Protein AF-A0A7S1Q586-F1 (afdb_monomer_lite)

Foldseek 3Di:
DDDDDDDDDDDDPPPPPPPPDQDDDDLADFQVVVQCSCVVPLVDHFDAFPDWQADPDDDPQHIWTWTDAAQWIFIAGPVRHTPDIGGDHDPPVRDRPSPDDDPDDPPPD

Sequence (109 aa):
MELDAVGQSPVAPAAHDGSMETYCIDVRWPWPKIQELLGGRAGVSCGKPLLIVSQSGHTPFGSTSFYAFPGLAFEVMQNGWLASLTVFSVPREELPSAFLPRRGAGCSS

pLDDT: mean 75.64, std 17.73, range [41.03, 95.5]

Organism: Alexandrium catenella (NCBI:txid2925)

Structure (mmCIF, N/CA/C/O backbone):
data_AF-A0A7S1Q586-F1
#
_entry.id   AF-A0A7S1Q586-F1
#
loop_
_atom_site.group_PDB
_atom_site.id
_atom_site.type_symbol
_atom_site.label_atom_id
_atom_site.label_alt_id
_atom_site.label_comp_id
_atom_site.label_asym_id
_atom_site.label_entity_id
_atom_site.label_seq_id
_atom_site.pdbx_PDB_ins_code
_atom_site.Cartn_x
_atom_site.Cartn_y
_atom_site.Cartn_z
_atom_site.occupancy
_atom_site.B_iso_or_equiv
_atom_site.auth_seq_id
_atom_site.auth_comp_id
_atom_site.auth_asym_id
_atom_site.auth_atom_id
_atom_site.pdbx_PDB_model_num
ATOM 1 N N . MET A 1 1 ? -53.011 47.305 -11.070 1.00 41.25 1 MET A N 1
ATOM 2 C CA . MET A 1 1 ? -51.685 47.073 -11.676 1.00 41.25 1 MET A CA 1
ATOM 3 C C . MET A 1 1 ? -50.962 46.185 -10.685 1.00 41.25 1 MET A C 1
ATOM 5 O O . MET A 1 1 ? -50.456 46.666 -9.682 1.00 41.25 1 MET A O 1
ATOM 9 N N . GLU A 1 2 ? -51.153 44.888 -10.875 1.00 41.03 2 GLU A N 1
ATOM 10 C CA . GLU A 1 2 ? -50.714 43.799 -10.002 1.00 41.03 2 GLU A CA 1
ATOM 11 C C . GLU A 1 2 ? -49.405 43.280 -10.609 1.00 41.03 2 GLU A C 1
ATOM 13 O O . GLU A 1 2 ? -49.332 43.117 -11.827 1.00 41.03 2 GLU A O 1
ATOM 18 N N . LEU A 1 3 ? -48.350 43.149 -9.807 1.00 48.88 3 LEU A N 1
ATOM 19 C CA . LEU A 1 3 ? -47.073 42.580 -10.235 1.00 48.88 3 LEU A CA 1
ATOM 20 C C . LEU A 1 3 ? -46.756 41.428 -9.288 1.00 48.88 3 LEU A C 1
ATOM 22 O O . LEU A 1 3 ? -46.450 41.639 -8.114 1.00 48.88 3 LEU A O 1
ATOM 26 N N . ASP A 1 4 ? -46.900 40.222 -9.829 1.00 42.47 4 ASP A N 1
ATOM 27 C CA . ASP A 1 4 ? -46.690 38.942 -9.173 1.00 42.47 4 ASP A CA 1
ATOM 28 C C . ASP A 1 4 ? -45.269 38.783 -8.621 1.00 42.47 4 ASP A C 1
ATOM 30 O O . ASP A 1 4 ? -44.263 39.008 -9.301 1.00 42.47 4 ASP A O 1
ATOM 34 N N . ALA A 1 5 ? -45.194 38.326 -7.373 1.00 51.59 5 ALA A N 1
ATOM 35 C CA . ALA A 1 5 ? -43.970 37.852 -6.754 1.00 51.59 5 ALA A CA 1
ATOM 36 C C . ALA A 1 5 ? -43.626 36.458 -7.307 1.00 51.59 5 ALA A C 1
ATOM 38 O O . ALA A 1 5 ? -44.301 35.473 -7.008 1.00 51.59 5 ALA A O 1
ATOM 39 N N . VAL A 1 6 ? -42.552 36.357 -8.094 1.00 52.75 6 VAL A N 1
ATOM 40 C CA . VAL A 1 6 ? -41.997 35.063 -8.509 1.00 52.75 6 VAL A CA 1
ATOM 41 C C . VAL A 1 6 ? -41.269 34.414 -7.327 1.00 52.75 6 VAL A C 1
ATOM 43 O O . VAL A 1 6 ? -40.177 34.817 -6.929 1.00 52.75 6 VAL A O 1
ATOM 46 N N . GLY A 1 7 ? -41.903 33.404 -6.733 1.00 44.50 7 GLY A N 1
ATOM 47 C CA . GLY A 1 7 ? -41.293 32.545 -5.723 1.00 44.50 7 GLY A CA 1
ATOM 48 C C . GLY A 1 7 ? -40.197 31.678 -6.340 1.00 44.50 7 GLY A C 1
ATOM 49 O O . GLY A 1 7 ? -40.480 30.750 -7.095 1.00 44.50 7 GLY A O 1
ATOM 50 N N . GLN A 1 8 ? -38.937 31.960 -6.009 1.00 43.34 8 GLN A N 1
ATOM 51 C CA . GLN A 1 8 ? -37.829 31.039 -6.260 1.00 43.34 8 GLN A CA 1
ATOM 52 C C . GLN A 1 8 ? -37.826 29.968 -5.170 1.00 43.34 8 GLN A C 1
ATOM 54 O O . GLN A 1 8 ? -37.496 30.227 -4.014 1.00 43.34 8 GLN A O 1
ATOM 59 N N . SER A 1 9 ? -38.227 28.757 -5.550 1.00 54.59 9 SER A N 1
ATOM 60 C CA . SER A 1 9 ? -38.128 27.574 -4.699 1.00 54.59 9 SER A CA 1
ATOM 61 C C . SER A 1 9 ? -36.646 27.241 -4.466 1.00 54.59 9 SER A C 1
ATOM 63 O O . SER A 1 9 ? -35.888 27.199 -5.439 1.00 54.59 9 SER A O 1
ATOM 65 N N . PRO A 1 10 ? -36.199 26.981 -3.224 1.00 45.72 10 PRO A N 1
ATOM 66 C CA . PRO A 1 10 ? -34.831 26.552 -2.982 1.00 45.72 10 PRO A CA 1
ATOM 67 C C . PRO A 1 10 ? -34.626 25.169 -3.605 1.00 45.72 10 PRO A C 1
ATOM 69 O O . PRO A 1 10 ? -35.313 24.207 -3.259 1.00 45.72 10 PRO A O 1
ATOM 72 N N . VAL A 1 11 ? -33.688 25.078 -4.550 1.00 53.41 11 VAL A N 1
ATOM 73 C CA . VAL A 1 11 ? -33.189 23.799 -5.056 1.00 53.41 11 VAL A CA 1
ATOM 74 C C . VAL A 1 11 ? -32.590 23.047 -3.869 1.00 53.41 11 VAL A C 1
ATOM 76 O O . VAL A 1 11 ? -31.620 23.493 -3.257 1.00 53.41 11 VAL A O 1
ATOM 79 N N . ALA A 1 12 ? -33.229 21.945 -3.476 1.00 51.88 12 ALA A N 1
ATOM 80 C CA . ALA A 1 12 ? -32.694 21.073 -2.444 1.00 51.88 12 ALA A CA 1
ATOM 81 C C . ALA A 1 12 ? -31.281 20.636 -2.870 1.00 51.88 12 ALA A C 1
ATOM 83 O O . ALA A 1 12 ? -31.094 20.293 -4.044 1.00 51.88 12 ALA A O 1
ATOM 84 N N . PRO A 1 13 ? -30.280 20.650 -1.971 1.00 46.19 13 PRO A N 1
ATOM 85 C CA . PRO A 1 13 ? -28.984 20.082 -2.297 1.00 46.19 13 PRO A CA 1
ATOM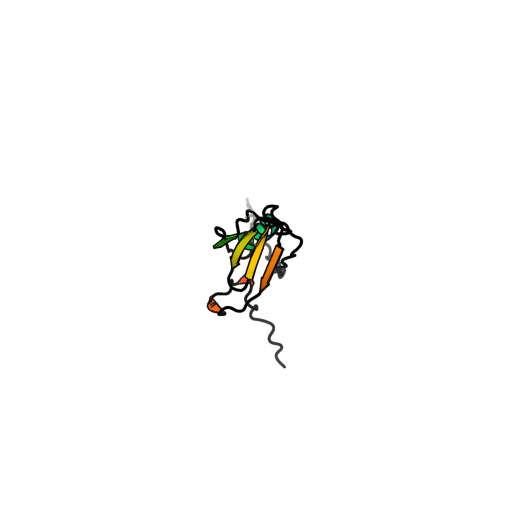 86 C C . PRO A 1 13 ? -29.215 18.627 -2.699 1.00 46.19 13 PRO A C 1
ATOM 88 O O . PRO A 1 13 ? -29.882 17.879 -1.980 1.00 46.19 13 PRO A O 1
ATOM 91 N N . ALA A 1 14 ? -28.722 18.271 -3.887 1.00 47.53 14 ALA A N 1
ATOM 92 C CA . ALA A 1 14 ? -28.781 16.917 -4.405 1.00 47.53 14 ALA A CA 1
ATOM 93 C C . ALA A 1 14 ? -28.355 15.960 -3.292 1.00 47.53 14 ALA A C 1
ATOM 95 O O . ALA A 1 14 ? -27.285 16.125 -2.702 1.00 47.53 14 ALA A O 1
ATOM 96 N N . ALA A 1 15 ? -29.233 15.011 -2.972 1.00 44.22 15 ALA A N 1
ATOM 97 C CA . ALA A 1 15 ? -28.925 13.950 -2.040 1.00 44.22 15 ALA A CA 1
ATOM 98 C C . ALA A 1 15 ? -27.591 13.336 -2.475 1.00 44.22 15 ALA A C 1
ATOM 100 O O . ALA A 1 15 ? -27.472 12.839 -3.596 1.00 44.22 15 ALA A O 1
ATOM 101 N N . HIS A 1 16 ? -26.578 13.427 -1.612 1.00 45.75 16 HIS A N 1
ATOM 102 C CA . HIS A 1 16 ? -25.405 12.584 -1.743 1.00 45.75 16 HIS A CA 1
ATOM 103 C C . HIS A 1 16 ? -25.915 11.153 -1.642 1.00 45.75 16 HIS A C 1
ATOM 105 O O . HIS A 1 16 ? -26.208 10.667 -0.549 1.00 45.75 16 HIS A O 1
ATOM 111 N N . ASP A 1 17 ? -26.090 10.523 -2.801 1.00 44.06 17 ASP A N 1
ATOM 112 C CA . ASP A 1 17 ? -26.280 9.092 -2.909 1.00 44.06 17 ASP A CA 1
ATOM 113 C C . ASP A 1 17 ? -25.114 8.456 -2.155 1.00 44.06 17 ASP A C 1
ATOM 115 O O . ASP A 1 17 ? -23.946 8.609 -2.523 1.00 44.06 17 ASP A O 1
ATOM 119 N N . GLY A 1 18 ? -25.432 7.866 -1.005 1.00 50.06 18 GLY A N 1
ATOM 120 C CA . GLY A 1 18 ? -24.484 7.286 -0.067 1.00 50.06 18 GLY A CA 1
ATOM 121 C C . GLY A 1 18 ? -23.918 5.984 -0.610 1.00 50.06 18 GLY A C 1
ATOM 122 O O . GLY A 1 18 ? -23.972 4.968 0.082 1.00 50.06 18 GLY A O 1
ATOM 123 N N . SER A 1 19 ? -23.405 6.003 -1.844 1.00 52.41 19 SER A N 1
ATOM 124 C CA . SER A 1 19 ? -22.729 4.871 -2.451 1.00 52.41 19 SER A CA 1
ATOM 125 C C . SER A 1 19 ? -21.586 4.483 -1.517 1.00 52.41 19 SER A C 1
ATOM 127 O O . SER A 1 19 ? -20.684 5.270 -1.211 1.00 52.41 19 SER A O 1
ATOM 129 N N . MET A 1 20 ? -21.720 3.294 -0.937 1.00 59.69 20 MET A N 1
ATOM 130 C CA . MET A 1 20 ? -20.784 2.753 0.031 1.00 59.69 20 MET A CA 1
ATOM 131 C C . MET A 1 20 ? -19.483 2.418 -0.689 1.00 59.69 20 MET A C 1
ATOM 133 O O . MET A 1 20 ? -19.325 1.324 -1.230 1.00 59.69 20 MET A O 1
ATOM 137 N N . GLU A 1 21 ? -18.548 3.361 -0.711 1.00 67.06 21 GLU A N 1
ATOM 138 C CA . GLU A 1 21 ? -17.247 3.115 -1.315 1.00 67.06 21 GLU A CA 1
ATOM 139 C C . GLU A 1 21 ? -16.458 2.117 -0.466 1.00 67.06 21 GLU A C 1
ATOM 141 O O . GLU A 1 21 ? -15.920 2.433 0.595 1.00 67.06 21 GLU A O 1
ATOM 146 N N . THR A 1 22 ? -16.420 0.873 -0.938 1.00 70.88 22 THR A N 1
ATOM 147 C CA . THR A 1 22 ? -15.511 -0.149 -0.426 1.00 70.88 22 THR A CA 1
ATOM 148 C C . THR A 1 22 ? -14.130 0.122 -1.003 1.00 70.88 22 THR A C 1
ATOM 1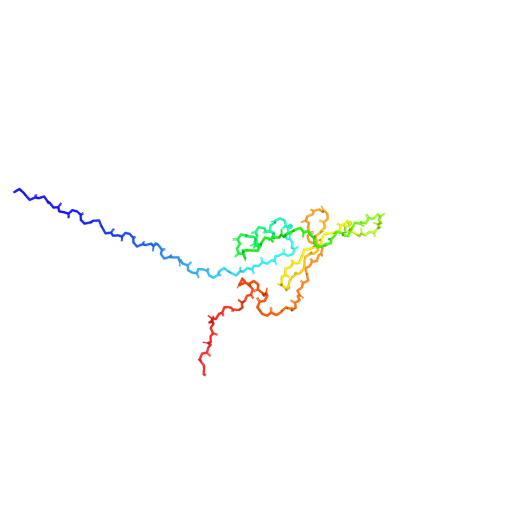50 O O . THR A 1 22 ? -13.964 0.203 -2.221 1.00 70.88 22 THR A O 1
ATOM 153 N N . TYR A 1 23 ? -13.129 0.255 -0.138 1.00 76.62 23 TYR A N 1
ATOM 154 C CA . TYR A 1 23 ? -11.750 0.453 -0.569 1.00 76.62 23 TYR A CA 1
ATOM 155 C C . TYR A 1 23 ? -11.100 -0.894 -0.869 1.00 76.62 23 TYR A C 1
ATOM 157 O O . TYR A 1 23 ? -11.122 -1.805 -0.044 1.00 76.62 23 TYR A O 1
ATOM 165 N N . CYS A 1 24 ? -10.500 -1.012 -2.051 1.00 86.12 24 CYS A N 1
ATOM 166 C CA . CYS A 1 24 ? -9.729 -2.181 -2.450 1.00 86.12 24 CYS A CA 1
ATO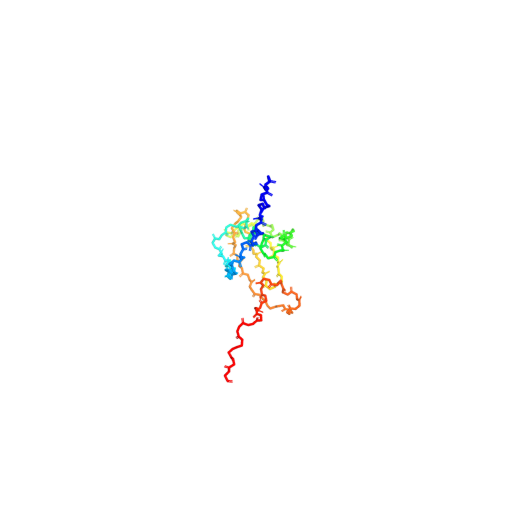M 167 C C . CYS A 1 24 ? -8.308 -1.743 -2.796 1.00 86.12 24 CYS A C 1
ATOM 169 O O . CYS A 1 24 ? -8.114 -0.805 -3.572 1.00 86.12 24 CYS A O 1
ATOM 171 N N . ILE A 1 25 ? -7.329 -2.430 -2.214 1.00 87.94 25 ILE A N 1
ATOM 172 C CA . ILE A 1 25 ? -5.927 -2.320 -2.600 1.00 87.94 25 ILE A CA 1
ATOM 173 C C . ILE A 1 25 ? -5.601 -3.559 -3.420 1.00 87.94 25 ILE A C 1
ATOM 175 O O . ILE A 1 25 ? -5.712 -4.685 -2.939 1.00 87.94 25 ILE A O 1
ATOM 179 N N . ASP A 1 26 ? -5.183 -3.338 -4.657 1.00 90.69 26 ASP A N 1
ATOM 180 C CA . ASP A 1 26 ? -4.689 -4.386 -5.534 1.00 90.69 26 ASP A CA 1
ATOM 181 C C . ASP A 1 26 ? -3.160 -4.345 -5.539 1.00 90.69 26 ASP A C 1
ATOM 183 O O . ASP A 1 26 ? -2.554 -3.327 -5.875 1.00 90.69 26 ASP A O 1
ATOM 187 N N . VAL A 1 27 ? -2.526 -5.461 -5.182 1.00 90.62 27 VAL A N 1
ATOM 188 C CA . VAL A 1 27 ? -1.059 -5.566 -5.119 1.00 90.62 27 VAL A CA 1
ATOM 189 C C . VAL A 1 27 ? -0.380 -5.430 -6.484 1.00 90.62 27 VAL A C 1
ATOM 191 O O . VAL A 1 27 ? 0.826 -5.221 -6.560 1.00 90.62 27 VAL A O 1
ATOM 194 N N . ARG A 1 28 ? -1.155 -5.505 -7.572 1.00 93.06 28 ARG A N 1
ATOM 195 C CA . ARG A 1 28 ? -0.696 -5.255 -8.943 1.00 93.06 28 ARG A CA 1
ATOM 196 C C . ARG A 1 28 ? -0.702 -3.769 -9.295 1.00 93.06 28 ARG A C 1
ATOM 198 O O . ARG A 1 28 ? -0.504 -3.425 -10.454 1.00 93.06 28 ARG A O 1
ATOM 205 N N . TRP A 1 29 ? -1.016 -2.871 -8.367 1.00 94.75 29 TRP A N 1
ATOM 206 C CA . TRP A 1 29 ? -0.956 -1.439 -8.638 1.00 94.75 29 TRP A CA 1
ATOM 207 C C . TRP A 1 29 ? 0.443 -0.879 -8.383 1.00 94.75 29 TRP A C 1
ATOM 209 O O . TRP A 1 29 ? 1.123 -1.307 -7.447 1.00 94.75 29 TRP A O 1
ATOM 219 N N . PRO A 1 30 ? 0.872 0.117 -9.179 1.00 95.50 30 PRO A N 1
ATOM 220 C CA . PRO A 1 30 ? 2.074 0.865 -8.865 1.00 95.50 30 PRO A CA 1
ATOM 221 C C . PRO A 1 30 ? 1.838 1.704 -7.603 1.00 95.50 30 PRO A C 1
ATOM 223 O O . PRO A 1 30 ? 0.734 2.199 -7.356 1.00 95.50 30 PRO A O 1
ATOM 226 N N . TRP A 1 31 ? 2.895 1.900 -6.823 1.00 94.62 31 TRP A N 1
ATOM 227 C CA . TRP A 1 31 ? 2.873 2.596 -5.543 1.00 94.62 31 TRP A CA 1
ATOM 228 C C . TRP A 1 31 ? 2.180 3.969 -5.590 1.00 94.62 31 TRP A C 1
ATOM 230 O O . TRP A 1 31 ? 1.304 4.184 -4.753 1.00 94.62 31 TRP A O 1
ATOM 240 N N . PRO A 1 32 ? 2.413 4.850 -6.588 1.00 93.06 32 PRO A N 1
ATOM 241 C CA . PRO A 1 32 ? 1.717 6.137 -6.664 1.00 93.06 32 PRO A CA 1
ATOM 242 C C . PRO A 1 32 ? 0.186 6.025 -6.674 1.00 93.06 32 PRO A C 1
ATOM 244 O O . PRO A 1 32 ? -0.490 6.841 -6.056 1.00 93.06 32 PRO A O 1
ATOM 247 N N . LYS A 1 33 ? -0.371 4.983 -7.304 1.00 93.00 33 LYS A N 1
ATOM 248 C CA . LYS A 1 33 ? -1.823 4.751 -7.338 1.00 93.00 33 LYS A CA 1
ATOM 249 C C . LYS A 1 33 ? -2.370 4.344 -5.968 1.00 93.00 33 LYS A C 1
ATOM 251 O O . LYS A 1 33 ? -3.466 4.743 -5.585 1.00 93.00 33 LYS A O 1
ATOM 256 N N . ILE A 1 34 ? -1.603 3.557 -5.216 1.00 92.25 34 ILE A N 1
ATOM 257 C CA . ILE A 1 34 ? -1.958 3.179 -3.842 1.00 92.25 34 ILE A CA 1
ATOM 258 C C . ILE A 1 34 ? -1.875 4.409 -2.932 1.00 92.25 34 ILE A C 1
ATOM 260 O O . ILE A 1 34 ? -2.767 4.625 -2.115 1.00 92.25 34 ILE A O 1
ATOM 264 N N . GLN A 1 35 ? -0.856 5.255 -3.111 1.00 90.44 35 GLN A N 1
ATOM 265 C CA . GLN A 1 35 ? -0.730 6.512 -2.373 1.00 90.44 35 GLN A CA 1
ATOM 266 C C . GLN A 1 35 ? -1.889 7.474 -2.661 1.00 90.44 35 GLN A C 1
ATOM 268 O O . GLN A 1 35 ? -2.389 8.101 -1.733 1.00 90.44 35 GLN A O 1
ATOM 273 N N . GLU A 1 36 ? -2.344 7.573 -3.912 1.00 89.06 36 GLU A N 1
ATOM 274 C CA . GLU A 1 36 ? -3.513 8.377 -4.288 1.00 89.06 36 GLU A CA 1
ATOM 275 C C . GLU A 1 36 ? -4.792 7.876 -3.600 1.00 89.06 36 GLU A C 1
ATOM 277 O O . GLU A 1 36 ? -5.537 8.672 -3.028 1.00 89.06 36 GLU A O 1
ATOM 282 N N . LEU A 1 37 ? -5.013 6.555 -3.576 1.00 87.94 37 LEU A N 1
ATOM 283 C CA . LEU A 1 37 ? -6.146 5.942 -2.876 1.00 87.94 37 LEU A CA 1
ATOM 284 C C . LEU A 1 37 ? -6.119 6.264 -1.369 1.00 87.94 37 LEU A C 1
ATOM 286 O O . LEU A 1 37 ? -7.125 6.704 -0.807 1.00 87.94 37 LEU A O 1
ATOM 290 N N . LEU A 1 38 ? -4.970 6.056 -0.716 1.00 85.56 38 LEU A N 1
ATOM 291 C CA . LEU A 1 38 ? -4.805 6.273 0.725 1.00 85.56 38 LEU A CA 1
ATOM 292 C C . LEU A 1 38 ? -4.880 7.767 1.094 1.00 85.56 38 LEU A C 1
ATOM 294 O O . LEU A 1 38 ? -5.574 8.140 2.041 1.00 85.56 38 LEU A O 1
ATOM 298 N N . GLY A 1 39 ? -4.232 8.630 0.310 1.00 80.81 39 GLY A N 1
ATOM 299 C CA . GLY A 1 39 ? -4.184 10.073 0.541 1.00 80.81 39 GLY A CA 1
ATOM 300 C C . GLY A 1 39 ? -5.498 10.787 0.237 1.00 80.81 39 GLY A C 1
ATOM 301 O O . GLY A 1 39 ? -5.922 11.637 1.015 1.00 80.81 39 GLY A O 1
ATOM 302 N N . GLY A 1 40 ? -6.163 10.433 -0.864 1.00 72.81 40 GLY A N 1
ATOM 303 C CA . GLY A 1 40 ? -7.390 11.100 -1.297 1.00 72.81 40 GLY A CA 1
ATOM 304 C C . GLY A 1 40 ? -8.622 10.714 -0.482 1.00 72.81 40 GLY A C 1
ATOM 305 O O . GLY A 1 40 ? -9.491 11.553 -0.260 1.00 72.81 40 GLY A O 1
ATOM 306 N N . ARG A 1 41 ? -8.717 9.453 -0.035 1.00 65.44 41 ARG A N 1
ATOM 307 C CA . ARG A 1 41 ? -9.971 8.908 0.519 1.00 65.44 41 ARG A CA 1
ATOM 308 C C . ARG A 1 41 ? -9.875 8.382 1.949 1.00 65.44 41 ARG A C 1
ATOM 310 O O . ARG A 1 41 ? -10.862 8.467 2.675 1.00 65.44 41 ARG A O 1
ATOM 317 N N . ALA A 1 42 ? -8.710 7.900 2.391 1.00 64.31 42 ALA A N 1
ATOM 318 C CA . ALA A 1 42 ? -8.499 7.540 3.799 1.00 64.31 42 ALA A CA 1
ATOM 319 C C . ALA A 1 42 ? -8.003 8.726 4.650 1.00 64.31 42 ALA A C 1
ATOM 321 O O . ALA A 1 42 ? -7.940 8.611 5.872 1.00 64.31 42 ALA A O 1
ATOM 322 N N . GLY A 1 43 ? -7.670 9.861 4.018 1.00 65.31 43 GLY A N 1
ATOM 323 C CA . GLY A 1 43 ? -7.159 11.056 4.696 1.00 65.31 43 GLY A CA 1
ATOM 324 C C . GLY A 1 43 ? -5.772 10.860 5.311 1.00 65.31 43 GLY A C 1
ATOM 325 O O . GLY A 1 43 ? -5.377 11.632 6.183 1.00 65.31 43 GLY A O 1
ATOM 326 N N . VAL A 1 44 ? -5.037 9.827 4.883 1.00 68.12 44 VAL A N 1
ATOM 327 C CA . VAL A 1 44 ? -3.710 9.498 5.409 1.00 68.12 44 VAL A CA 1
ATOM 328 C C . VAL A 1 44 ? -2.674 9.758 4.329 1.00 68.12 44 VAL A C 1
ATOM 330 O O . VAL A 1 44 ? -2.651 9.082 3.302 1.00 68.12 44 VAL A O 1
ATOM 333 N N . SER A 1 45 ? -1.791 10.730 4.553 1.00 71.62 45 SER A N 1
ATOM 334 C CA . SER A 1 45 ? -0.663 10.951 3.655 1.00 71.62 45 SER A CA 1
ATOM 335 C C . SER A 1 45 ? 0.403 9.881 3.882 1.00 71.62 45 SER A C 1
ATOM 337 O O . SER A 1 45 ? 0.857 9.635 5.001 1.00 71.62 45 SER A O 1
ATOM 339 N N . CYS A 1 46 ? 0.820 9.229 2.799 1.00 72.12 46 CYS A N 1
ATOM 340 C CA . CYS A 1 46 ? 1.964 8.333 2.829 1.00 72.12 46 CYS A CA 1
ATOM 341 C C . CYS A 1 46 ? 3.221 9.173 3.088 1.00 72.12 46 CYS A C 1
ATOM 343 O O . CYS A 1 46 ? 3.667 9.910 2.207 1.00 72.12 46 CYS A O 1
ATOM 345 N N . GLY A 1 47 ? 3.753 9.102 4.309 1.00 75.44 47 GLY A N 1
ATOM 346 C CA . GLY A 1 47 ? 4.961 9.820 4.705 1.00 75.44 47 GLY A CA 1
ATOM 347 C C . GLY A 1 47 ? 6.222 9.332 3.984 1.00 75.44 47 GLY A C 1
ATOM 348 O O . GLY A 1 47 ? 6.1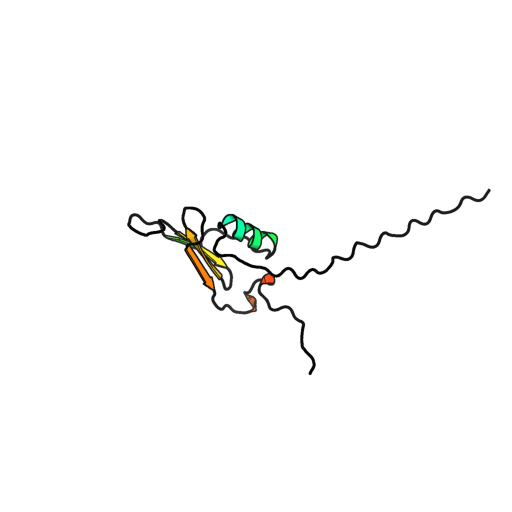83 8.521 3.055 1.00 75.44 47 GLY A O 1
ATOM 349 N N . LYS A 1 48 ? 7.379 9.821 4.440 1.00 83.94 48 LYS A N 1
ATOM 350 C CA . LYS A 1 48 ? 8.679 9.287 4.008 1.00 83.94 48 LYS A CA 1
ATOM 351 C C . LYS A 1 48 ? 8.771 7.792 4.360 1.00 83.94 48 LYS A C 1
ATOM 353 O O . LYS A 1 48 ? 8.180 7.387 5.363 1.00 83.94 48 LYS A O 1
ATOM 358 N N . PRO A 1 49 ? 9.501 6.981 3.571 1.00 87.75 49 PRO A N 1
ATOM 359 C CA . PRO A 1 49 ? 9.698 5.576 3.906 1.00 87.75 49 PRO A CA 1
ATOM 360 C C . PRO A 1 49 ? 10.339 5.449 5.291 1.00 87.75 49 PRO A C 1
ATOM 362 O O . PRO A 1 49 ? 11.220 6.234 5.647 1.00 87.75 49 PRO A O 1
ATOM 365 N N . LEU A 1 50 ? 9.899 4.455 6.061 1.00 87.25 50 LEU A N 1
ATOM 366 C CA . LEU A 1 50 ? 10.456 4.149 7.380 1.00 87.25 50 LEU A CA 1
ATOM 367 C C . LEU A 1 50 ? 11.875 3.598 7.278 1.00 87.25 50 LEU A C 1
ATOM 369 O O . LEU A 1 50 ? 12.718 3.859 8.131 1.00 87.25 50 LEU A O 1
ATOM 373 N N . LEU A 1 51 ? 12.118 2.815 6.233 1.00 87.94 51 LEU A N 1
ATOM 374 C CA . LEU A 1 51 ? 13.390 2.173 5.966 1.00 87.94 51 LEU A CA 1
ATOM 375 C C . LEU A 1 51 ? 13.589 2.087 4.458 1.00 87.94 51 LEU A C 1
ATOM 377 O O . LEU A 1 51 ? 12.650 1.797 3.715 1.00 87.94 51 LEU A O 1
ATOM 381 N N . ILE A 1 52 ? 14.825 2.299 4.024 1.00 85.19 52 ILE A N 1
ATOM 382 C CA . ILE A 1 52 ? 15.260 2.004 2.663 1.00 85.19 52 ILE A CA 1
ATOM 383 C C . ILE A 1 52 ? 16.307 0.904 2.771 1.00 85.19 52 ILE A C 1
ATOM 385 O O . ILE A 1 52 ? 17.397 1.120 3.301 1.00 85.19 52 ILE A O 1
ATOM 389 N N . VAL A 1 53 ? 15.974 -0.277 2.266 1.00 83.88 53 VAL A N 1
ATOM 390 C CA . VAL A 1 53 ? 16.917 -1.383 2.141 1.00 83.88 53 VAL A CA 1
ATOM 391 C C . VAL A 1 53 ? 17.681 -1.162 0.841 1.00 83.88 53 VAL A C 1
ATOM 393 O O . VAL A 1 53 ? 17.271 -1.596 -0.234 1.00 83.88 53 VAL A O 1
ATOM 396 N N . SER A 1 54 ? 18.773 -0.404 0.948 1.00 74.62 54 SER A N 1
ATOM 397 C CA . SER A 1 54 ? 19.702 -0.176 -0.160 1.00 74.62 54 SER A CA 1
ATOM 398 C C . SER A 1 54 ? 20.617 -1.384 -0.293 1.00 74.62 54 SER A C 1
ATOM 400 O O . SER A 1 54 ? 21.301 -1.745 0.663 1.00 74.62 54 SER A O 1
ATOM 402 N N . GLN A 1 55 ? 20.626 -2.023 -1.459 1.00 74.62 55 GLN A N 1
ATOM 403 C CA . GLN A 1 55 ? 21.425 -3.227 -1.692 1.00 74.62 55 GLN A CA 1
ATOM 404 C C . GLN A 1 55 ? 22.528 -2.963 -2.719 1.00 74.62 55 GLN A C 1
ATOM 406 O O . GLN A 1 55 ? 22.289 -2.389 -3.779 1.00 74.62 55 GLN A O 1
ATOM 411 N N . SER A 1 56 ? 23.732 -3.441 -2.398 1.00 62.47 56 SER A N 1
ATOM 412 C CA . SER A 1 56 ? 24.897 -3.541 -3.287 1.00 62.47 56 SER A CA 1
ATOM 413 C C . SER A 1 56 ? 25.100 -4.968 -3.841 1.00 62.47 56 SER A C 1
ATOM 415 O O . SER A 1 56 ? 26.144 -5.248 -4.426 1.00 62.47 56 SER A O 1
ATOM 417 N N . GLY A 1 57 ? 24.124 -5.875 -3.659 1.00 62.47 57 GLY A N 1
ATOM 418 C CA . GLY A 1 57 ? 24.204 -7.307 -4.001 1.00 62.47 57 GLY A CA 1
ATOM 419 C C . GLY A 1 57 ? 22.961 -7.896 -4.701 1.00 62.47 57 GLY A C 1
ATOM 420 O O . GLY A 1 57 ? 22.076 -7.171 -5.146 1.00 62.47 57 GLY A O 1
ATOM 421 N N . HIS A 1 58 ? 22.913 -9.233 -4.816 1.00 59.56 58 HIS A N 1
ATOM 422 C CA . HIS A 1 58 ? 22.027 -10.008 -5.708 1.00 59.56 58 HIS A CA 1
ATOM 423 C C . HIS A 1 58 ? 20.629 -10.301 -5.109 1.00 59.56 58 HIS A C 1
ATOM 425 O O . HIS A 1 58 ? 20.285 -11.453 -4.848 1.00 59.56 58 HIS A O 1
ATOM 431 N N . THR A 1 59 ? 19.802 -9.275 -4.885 1.00 61.84 59 THR A N 1
ATOM 432 C CA . THR A 1 59 ? 18.365 -9.457 -4.598 1.00 61.84 59 THR A CA 1
ATOM 433 C C . THR A 1 59 ? 17.553 -9.416 -5.899 1.00 61.84 59 THR A C 1
ATOM 435 O O . THR A 1 59 ? 17.841 -8.598 -6.773 1.00 61.84 59 THR A O 1
ATOM 438 N N . PRO A 1 60 ? 16.514 -10.258 -6.061 1.00 69.38 60 PRO A N 1
ATOM 439 C CA . PRO A 1 60 ? 15.751 -10.332 -7.314 1.00 69.38 60 PRO A CA 1
ATOM 440 C C . PRO A 1 60 ? 14.999 -9.033 -7.653 1.00 69.38 60 PRO A C 1
ATOM 442 O O . PRO A 1 60 ? 14.655 -8.811 -8.810 1.00 69.38 60 PRO A O 1
ATOM 445 N N . PHE A 1 61 ? 14.767 -8.172 -6.658 1.00 72.75 61 PHE A N 1
ATOM 446 C CA . PHE A 1 61 ? 13.963 -6.953 -6.778 1.00 72.75 61 PHE A CA 1
ATOM 447 C C . PHE A 1 61 ? 14.766 -5.648 -6.633 1.00 72.75 61 PHE A C 1
ATOM 449 O O . PHE A 1 61 ? 14.200 -4.560 -6.744 1.00 72.75 61 PHE A O 1
ATOM 456 N N . GLY A 1 62 ? 16.084 -5.737 -6.412 1.00 81.25 62 GLY A N 1
ATOM 457 C CA . GLY A 1 62 ? 16.933 -4.576 -6.140 1.00 81.25 62 GLY A CA 1
ATOM 458 C C . GLY A 1 62 ? 16.666 -3.952 -4.766 1.00 81.25 62 GLY A C 1
ATOM 459 O O . GLY A 1 62 ? 16.316 -4.654 -3.814 1.00 81.25 62 GLY A O 1
ATOM 460 N N . SER A 1 63 ? 16.868 -2.636 -4.658 1.00 88.38 63 SER A N 1
ATOM 461 C CA . SER A 1 63 ? 16.596 -1.888 -3.423 1.00 88.38 63 SER A CA 1
ATOM 462 C C . SER A 1 63 ? 15.089 -1.724 -3.196 1.00 88.38 63 SER A C 1
ATOM 464 O O . SER A 1 63 ? 14.339 -1.470 -4.145 1.00 88.38 63 SER A O 1
ATOM 466 N N . THR A 1 64 ? 14.651 -1.814 -1.938 1.00 92.12 64 THR A N 1
ATOM 467 C CA . THR A 1 64 ? 13.240 -1.654 -1.551 1.00 92.12 64 THR A CA 1
ATOM 468 C C . THR A 1 64 ? 13.060 -0.578 -0.482 1.00 92.12 64 THR A C 1
ATOM 470 O O . THR A 1 64 ? 13.961 -0.278 0.302 1.00 92.12 64 THR A O 1
ATOM 473 N N . SER A 1 65 ? 11.891 0.055 -0.478 1.00 93.50 65 SER A N 1
ATOM 474 C CA . SER A 1 65 ? 11.472 1.064 0.498 1.00 93.50 65 SER A CA 1
ATOM 475 C C . SER A 1 65 ? 10.245 0.574 1.253 1.00 93.50 65 SER A C 1
ATOM 477 O O . SER A 1 65 ? 9.294 0.100 0.636 1.00 93.50 65 SER A O 1
ATOM 479 N N . PHE A 1 66 ? 10.244 0.717 2.574 1.00 93.69 66 PHE A N 1
ATOM 480 C CA . PHE A 1 66 ? 9.138 0.288 3.426 1.00 93.69 66 PHE A CA 1
ATOM 481 C C . PHE A 1 66 ? 8.299 1.476 3.887 1.00 93.69 66 PHE A C 1
ATOM 483 O O . PHE A 1 66 ? 8.830 2.456 4.414 1.00 93.69 66 PHE A O 1
ATOM 490 N N . TYR A 1 67 ? 6.981 1.360 3.749 1.00 93.12 67 TYR A N 1
ATOM 491 C CA . TYR A 1 67 ? 6.002 2.341 4.214 1.00 93.12 67 TYR A CA 1
ATOM 492 C C . TYR A 1 67 ? 5.010 1.647 5.140 1.00 93.12 67 TYR A C 1
ATOM 494 O O . TYR A 1 67 ? 4.432 0.635 4.752 1.00 93.12 67 TYR A O 1
ATOM 502 N N . ALA A 1 68 ? 4.788 2.179 6.341 1.00 89.69 68 ALA A N 1
ATOM 503 C CA . ALA A 1 68 ? 3.799 1.623 7.260 1.00 89.69 68 ALA A CA 1
ATOM 504 C C . ALA A 1 68 ? 2.624 2.569 7.480 1.00 89.69 68 ALA A C 1
ATOM 506 O O . ALA A 1 68 ? 2.766 3.792 7.495 1.00 89.69 68 ALA A O 1
ATOM 507 N N . PHE A 1 69 ? 1.478 1.944 7.698 1.00 87.69 69 PHE A N 1
ATOM 508 C CA . PHE A 1 69 ? 0.208 2.511 8.111 1.00 87.69 69 PHE A CA 1
ATOM 509 C C . PHE A 1 69 ? -0.303 1.648 9.264 1.00 87.69 69 PHE A C 1
ATOM 511 O O . PHE A 1 69 ? 0.064 0.473 9.348 1.00 87.69 69 PHE A O 1
ATOM 518 N N . PRO A 1 70 ? -1.150 2.169 10.159 1.00 88.12 70 PRO A N 1
ATOM 519 C CA . PRO A 1 70 ? -1.730 1.333 11.200 1.00 88.12 70 PRO A CA 1
ATOM 520 C C . PRO A 1 70 ? -2.449 0.122 10.583 1.00 88.12 70 PRO A C 1
ATOM 522 O O . PRO A 1 70 ? -3.421 0.266 9.842 1.00 88.12 70 PRO A O 1
ATOM 525 N N . GLY A 1 71 ? -1.903 -1.065 10.846 1.00 89.50 71 GLY A N 1
ATOM 526 C CA . GLY A 1 71 ? -2.376 -2.351 10.341 1.00 89.50 71 GLY A CA 1
ATOM 527 C C . GLY A 1 71 ? -1.877 -2.780 8.954 1.00 89.50 71 GLY A C 1
ATOM 528 O O . GLY A 1 71 ? -2.191 -3.895 8.537 1.00 89.50 71 GLY A O 1
ATOM 529 N N . LEU A 1 72 ? -1.095 -1.957 8.242 1.00 91.75 72 LEU A N 1
ATOM 530 C CA . LEU A 1 72 ? -0.560 -2.275 6.909 1.00 91.75 72 LEU A CA 1
ATOM 531 C C . LEU A 1 72 ? 0.913 -1.874 6.766 1.00 91.75 72 LEU A C 1
ATOM 533 O O . LEU A 1 72 ? 1.318 -0.789 7.172 1.00 91.75 72 LEU A O 1
ATOM 537 N N . ALA A 1 73 ? 1.721 -2.706 6.117 1.00 92.88 73 ALA A N 1
ATOM 538 C CA . ALA A 1 73 ? 3.064 -2.337 5.677 1.00 92.88 73 ALA A CA 1
ATOM 539 C C . ALA A 1 73 ? 3.265 -2.707 4.208 1.00 92.88 73 ALA A C 1
ATOM 541 O O . ALA A 1 73 ? 2.931 -3.811 3.781 1.00 92.88 73 ALA A O 1
ATOM 542 N N . PHE A 1 74 ? 3.825 -1.772 3.449 1.00 94.94 74 PHE A N 1
ATOM 543 C CA . PHE A 1 74 ? 4.106 -1.899 2.028 1.00 94.94 74 PHE A CA 1
ATOM 544 C C . PHE A 1 74 ? 5.609 -1.947 1.816 1.00 94.94 74 PHE A C 1
ATOM 546 O O . PHE A 1 74 ? 6.325 -1.046 2.258 1.00 94.94 74 PHE A O 1
ATOM 553 N N . GLU A 1 75 ? 6.072 -2.961 1.100 1.00 94.56 75 GLU A N 1
ATOM 554 C CA . GLU A 1 75 ? 7.424 -3.004 0.563 1.00 94.56 75 GLU A CA 1
ATOM 555 C C . GLU A 1 75 ? 7.376 -2.629 -0.916 1.00 94.56 75 GLU A C 1
ATOM 557 O O . GLU A 1 75 ? 6.761 -3.317 -1.734 1.00 94.56 75 GLU A O 1
ATOM 562 N N . VAL A 1 76 ? 8.023 -1.523 -1.261 1.00 94.50 76 VAL A N 1
ATOM 563 C CA . VAL A 1 76 ? 8.001 -0.931 -2.596 1.00 94.50 76 VAL A CA 1
ATOM 564 C C . VAL A 1 76 ? 9.365 -1.110 -3.240 1.00 94.50 76 VAL A C 1
ATOM 566 O O . VAL A 1 76 ? 10.380 -0.675 -2.700 1.00 94.50 76 VAL A O 1
ATOM 569 N N . MET A 1 77 ? 9.395 -1.728 -4.412 1.00 93.19 77 MET A N 1
ATOM 570 C CA . MET A 1 77 ? 10.600 -1.866 -5.221 1.00 93.19 77 MET A CA 1
ATOM 571 C C . MET A 1 77 ? 11.016 -0.530 -5.839 1.00 93.19 77 MET A C 1
ATOM 573 O O . MET A 1 77 ? 10.191 0.350 -6.081 1.00 93.19 77 MET A O 1
ATOM 577 N N . GLN A 1 78 ? 12.294 -0.406 -6.199 1.00 90.44 78 GLN A N 1
ATOM 578 C CA . GLN A 1 78 ? 12.834 0.781 -6.879 1.00 90.44 78 GLN A CA 1
ATOM 579 C C . GLN A 1 78 ? 12.104 1.168 -8.182 1.00 90.44 78 GLN A C 1
ATOM 581 O O . GLN A 1 78 ? 12.131 2.327 -8.582 1.00 90.44 78 GLN A O 1
ATOM 586 N N . ASN A 1 79 ? 11.448 0.214 -8.854 1.00 91.56 79 ASN A N 1
ATOM 587 C CA . ASN A 1 79 ? 10.666 0.458 -10.072 1.00 91.56 79 ASN A CA 1
ATOM 588 C C . ASN A 1 79 ? 9.239 0.974 -9.788 1.00 91.56 79 ASN A C 1
ATOM 590 O O . ASN A 1 79 ? 8.458 1.150 -10.721 1.00 91.56 79 ASN A O 1
ATOM 594 N N . GLY A 1 80 ? 8.887 1.181 -8.516 1.00 92.88 80 GLY A N 1
ATOM 595 C CA . GLY A 1 80 ? 7.593 1.700 -8.085 1.00 92.88 80 GLY A CA 1
ATOM 596 C C . GLY A 1 80 ? 6.486 0.655 -7.952 1.00 92.88 80 GLY A C 1
ATOM 597 O O . GLY A 1 80 ? 5.339 1.044 -7.762 1.00 92.88 80 GLY A O 1
ATOM 598 N N . TRP A 1 81 ? 6.782 -0.642 -8.040 1.00 94.31 81 TRP A N 1
ATOM 599 C CA . TRP A 1 81 ? 5.805 -1.720 -7.830 1.00 94.31 81 TRP A CA 1
ATOM 600 C C . TRP A 1 81 ? 5.924 -2.314 -6.423 1.00 94.31 81 TRP A C 1
ATOM 602 O O . TRP A 1 81 ? 6.981 -2.226 -5.797 1.00 94.31 81 TRP A O 1
ATOM 612 N N . LEU A 1 82 ? 4.856 -2.935 -5.916 1.00 94.50 82 LEU A N 1
ATOM 613 C CA . LEU A 1 82 ? 4.917 -3.638 -4.635 1.00 94.50 82 LEU A CA 1
ATOM 614 C C . LEU A 1 82 ? 5.684 -4.955 -4.764 1.00 94.50 82 LEU A C 1
ATOM 616 O O . LEU A 1 82 ? 5.379 -5.769 -5.633 1.00 94.50 82 LEU A O 1
ATOM 620 N N . ALA A 1 83 ? 6.638 -5.177 -3.863 1.00 92.25 83 ALA A N 1
ATOM 621 C CA . ALA A 1 83 ? 7.194 -6.501 -3.608 1.00 92.25 83 ALA A CA 1
ATOM 622 C C . ALA A 1 83 ? 6.271 -7.299 -2.676 1.00 92.25 83 ALA A C 1
ATOM 624 O O . ALA A 1 83 ? 6.028 -8.483 -2.904 1.00 92.25 83 ALA A O 1
ATOM 625 N N . SER A 1 84 ? 5.736 -6.644 -1.640 1.00 92.75 84 SER A N 1
ATOM 626 C CA . SER A 1 84 ? 4.871 -7.280 -0.648 1.00 92.75 84 SER A CA 1
ATOM 627 C C . SER A 1 84 ? 3.901 -6.295 0.019 1.00 92.75 84 SER A C 1
ATOM 629 O O . SER A 1 84 ? 4.126 -5.080 0.060 1.00 92.75 84 SER A O 1
ATOM 631 N N . LEU A 1 85 ? 2.798 -6.847 0.534 1.00 94.88 85 LEU A N 1
ATOM 632 C CA . LEU A 1 85 ? 1.840 -6.186 1.418 1.00 94.88 85 LEU A CA 1
ATOM 633 C C . LEU A 1 85 ? 1.672 -7.055 2.663 1.00 94.88 85 LEU A C 1
ATOM 635 O O . LEU A 1 85 ? 1.245 -8.205 2.566 1.00 94.88 85 LEU A O 1
ATOM 639 N N . THR A 1 86 ? 1.962 -6.485 3.824 1.00 95.00 86 THR A N 1
ATOM 640 C CA . THR A 1 86 ? 1.786 -7.138 5.120 1.00 95.00 86 THR A CA 1
ATOM 641 C C . THR A 1 86 ? 0.597 -6.521 5.837 1.00 95.00 86 THR A C 1
ATOM 643 O O . THR A 1 86 ? 0.527 -5.303 5.984 1.00 95.00 86 THR A O 1
ATOM 646 N N . VAL A 1 87 ? -0.314 -7.367 6.316 1.00 93.00 87 VAL A N 1
ATOM 647 C CA . VAL A 1 87 ? -1.445 -6.970 7.163 1.00 93.00 87 VAL A CA 1
ATOM 648 C C . VAL A 1 87 ? -1.160 -7.431 8.586 1.00 93.00 87 VAL A C 1
ATOM 650 O O . VAL A 1 87 ? -0.799 -8.588 8.799 1.00 93.00 87 VAL A O 1
ATOM 653 N N . PHE A 1 88 ? -1.307 -6.539 9.560 1.00 91.81 88 PHE A N 1
ATOM 654 C CA . PHE A 1 88 ? -1.067 -6.844 10.970 1.00 91.81 88 PHE A CA 1
ATOM 655 C C . PHE A 1 88 ? -2.112 -6.180 11.868 1.00 91.81 88 PHE A C 1
ATOM 657 O O . PHE A 1 88 ? -2.815 -5.260 11.462 1.00 91.81 88 PHE A O 1
ATOM 664 N N . SER A 1 89 ? -2.245 -6.674 13.098 1.00 91.44 89 SER A N 1
ATOM 665 C CA . SER A 1 89 ? -3.183 -6.101 14.064 1.00 91.44 89 SER A CA 1
ATOM 666 C C . SER A 1 89 ? -2.570 -4.890 14.761 1.00 91.44 89 SER A C 1
ATOM 668 O O . SER A 1 89 ? -1.403 -4.916 15.145 1.00 91.44 89 SER A O 1
ATOM 670 N N . VAL A 1 90 ? -3.388 -3.867 14.988 1.00 91.06 90 VAL A N 1
ATOM 671 C CA . VAL A 1 90 ? -3.086 -2.699 15.829 1.00 91.06 90 VAL A CA 1
ATOM 672 C C . VAL A 1 90 ? -4.282 -2.422 16.748 1.00 91.06 90 VAL A C 1
ATOM 674 O O . VAL A 1 90 ? -5.378 -2.922 16.463 1.00 91.06 90 VAL A O 1
ATOM 677 N N . PRO A 1 91 ? -4.113 -1.669 17.850 1.00 92.81 91 PRO A N 1
ATOM 678 C CA . PRO A 1 91 ? -5.239 -1.181 18.640 1.00 92.81 91 PRO A CA 1
ATOM 679 C C . PRO A 1 91 ? -6.280 -0.478 17.762 1.00 92.81 91 PRO A C 1
ATOM 681 O O . PRO A 1 91 ? -5.951 0.191 16.780 1.00 92.81 91 PRO A O 1
ATOM 684 N N . ARG A 1 92 ? -7.563 -0.636 18.100 1.00 88.19 92 ARG A N 1
ATOM 685 C CA . ARG A 1 92 ? -8.668 -0.130 17.270 1.00 88.19 92 ARG A CA 1
ATOM 686 C C . ARG A 1 92 ? -8.624 1.391 17.139 1.00 88.19 92 ARG A C 1
ATOM 688 O O . ARG A 1 92 ? -9.037 1.932 16.121 1.00 88.19 92 ARG A O 1
ATOM 695 N N . GLU A 1 93 ? -8.138 2.060 18.170 1.00 89.25 93 GLU A N 1
ATOM 696 C CA . GLU A 1 93 ? -8.023 3.510 18.279 1.00 89.25 93 GLU A CA 1
ATOM 697 C C . GLU A 1 93 ? -6.972 4.073 17.313 1.00 89.25 93 GLU A C 1
ATOM 699 O O . GLU A 1 93 ? -7.043 5.243 16.945 1.00 89.25 93 GLU A O 1
ATOM 704 N N . GLU A 1 94 ? -6.026 3.236 16.881 1.00 86.06 94 GLU A N 1
ATOM 705 C CA . GLU A 1 94 ? -4.969 3.596 15.936 1.00 86.06 94 GLU A CA 1
ATOM 706 C C . GLU A 1 94 ? -5.377 3.353 14.479 1.00 86.06 94 GLU A C 1
ATOM 708 O O . GLU A 1 94 ? -4.744 3.890 13.570 1.00 86.06 94 GLU A O 1
ATOM 713 N N . LEU A 1 95 ? -6.429 2.563 14.227 1.00 86.12 95 LEU A N 1
ATOM 714 C CA . LEU A 1 95 ? -6.901 2.307 12.870 1.00 86.12 95 LEU A CA 1
ATOM 715 C C . LEU A 1 95 ? -7.523 3.571 12.260 1.00 86.12 95 LEU A C 1
ATOM 717 O O . LEU A 1 95 ? -8.456 4.142 12.834 1.00 86.12 95 LEU A O 1
ATOM 721 N N . PRO A 1 96 ? -7.100 3.965 11.044 1.00 82.25 96 PRO A N 1
ATOM 722 C CA . PRO A 1 96 ? -7.815 4.957 10.259 1.00 82.25 96 PRO A CA 1
ATOM 723 C C . PRO A 1 96 ? -9.301 4.614 10.143 1.00 82.25 96 PRO A C 1
ATOM 725 O O . PRO A 1 96 ? -9.678 3.454 9.969 1.00 82.25 96 PRO A O 1
ATOM 728 N N . SER A 1 97 ? -10.156 5.637 10.175 1.00 79.88 97 SER A N 1
ATOM 729 C CA . SER A 1 97 ? -11.616 5.476 10.109 1.00 79.88 97 SER A CA 1
ATOM 730 C C . SER A 1 97 ? -12.085 4.706 8.871 1.00 79.88 97 SER A C 1
ATOM 732 O O . SER A 1 97 ? -13.094 4.006 8.933 1.00 79.88 97 SER A O 1
ATOM 734 N N . ALA A 1 98 ? -11.324 4.777 7.775 1.00 77.38 98 ALA A N 1
ATOM 735 C CA . ALA A 1 98 ? -11.547 4.010 6.552 1.00 77.38 98 ALA A CA 1
ATOM 736 C C . ALA A 1 98 ? -11.433 2.482 6.738 1.00 77.38 98 ALA A C 1
ATOM 738 O O . ALA A 1 98 ? -12.030 1.738 5.965 1.00 77.38 98 ALA A O 1
ATOM 739 N N . PHE A 1 99 ? -10.701 2.016 7.754 1.00 79.75 99 PHE A N 1
ATOM 740 C CA . PHE A 1 99 ? -10.514 0.595 8.072 1.00 79.75 99 PHE A CA 1
ATOM 741 C C . PHE A 1 99 ? -11.381 0.116 9.241 1.00 79.75 99 PHE A C 1
ATOM 743 O O . PHE A 1 99 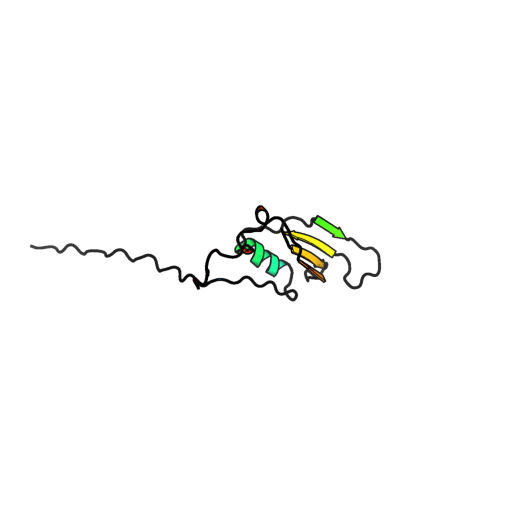? -11.420 -1.078 9.538 1.00 79.75 99 PHE A O 1
ATOM 750 N N . LEU A 1 100 ? -12.089 1.024 9.919 1.00 80.25 100 LEU A N 1
ATOM 751 C CA . LEU A 1 100 ? -12.981 0.646 11.005 1.00 80.25 100 LEU A CA 1
ATOM 752 C C . LEU A 1 100 ? -14.267 0.015 10.450 1.00 80.25 100 LEU A C 1
ATOM 754 O O . LEU A 1 100 ? -14.886 0.579 9.543 1.00 80.25 100 LEU A O 1
ATOM 758 N N . PRO A 1 101 ? -14.740 -1.102 11.038 1.00 72.94 101 PRO A N 1
ATOM 759 C CA . PRO A 1 101 ? -16.066 -1.623 10.740 1.00 72.94 101 PRO A CA 1
ATOM 760 C C . PRO A 1 101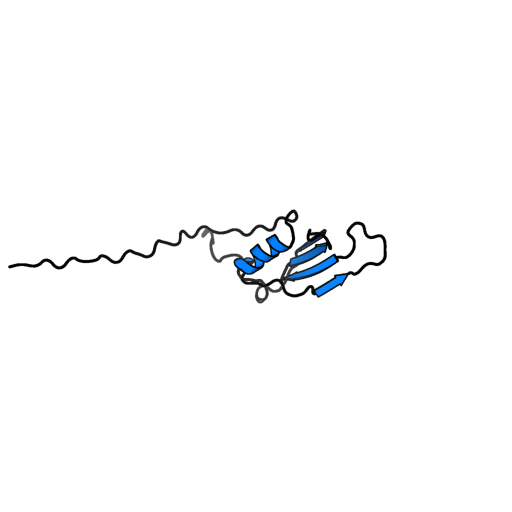 ? -17.103 -0.527 10.983 1.00 72.94 101 PRO A C 1
ATOM 762 O O . PRO A 1 101 ? -17.170 0.039 12.083 1.00 72.94 101 PRO A O 1
ATOM 765 N N . ARG A 1 102 ? -17.912 -0.218 9.968 1.00 67.12 102 ARG A N 1
ATOM 766 C CA . ARG A 1 102 ? -18.999 0.753 10.112 1.00 67.12 102 ARG A CA 1
ATOM 767 C C . ARG A 1 102 ? -20.035 0.216 11.102 1.00 67.12 102 ARG A C 1
ATOM 769 O O . ARG A 1 102 ? -20.374 -0.965 11.089 1.00 67.12 102 ARG A O 1
ATOM 776 N N . ARG A 1 103 ? -20.533 1.079 11.992 1.00 62.72 103 ARG A N 1
ATOM 777 C CA . ARG A 1 103 ? -21.649 0.734 12.886 1.00 62.72 103 ARG A CA 1
ATOM 778 C C . ARG A 1 103 ? -22.931 0.603 12.046 1.00 62.72 103 ARG A C 1
ATOM 780 O O . ARG A 1 103 ? -23.427 1.607 11.552 1.00 62.72 103 ARG A O 1
ATOM 787 N N . GLY A 1 104 ? -23.436 -0.629 11.923 1.00 56.66 104 GLY A N 1
ATOM 788 C CA . GLY A 1 104 ? -24.668 -1.021 11.215 1.00 56.66 104 GLY A CA 1
ATOM 789 C C . GLY A 1 104 ? -24.339 -1.898 9.998 1.00 56.66 104 GLY A C 1
ATOM 790 O O . GLY A 1 104 ? -23.673 -1.431 9.088 1.00 56.66 104 GLY A O 1
ATOM 791 N N . ALA A 1 105 ? -24.705 -3.177 9.919 1.00 52.38 105 ALA A N 1
ATOM 792 C CA . ALA A 1 105 ? -25.956 -3.792 10.343 1.00 52.38 105 ALA A CA 1
ATOM 793 C C . ALA A 1 105 ? -25.812 -4.722 11.558 1.00 52.38 105 ALA A C 1
ATOM 795 O O . ALA A 1 105 ? -25.253 -5.813 11.472 1.00 52.38 105 ALA A O 1
ATOM 796 N N . GLY A 1 106 ? -26.390 -4.313 12.688 1.00 47.75 106 GLY A N 1
ATOM 797 C CA . GLY A 1 106 ? -26.933 -5.300 13.608 1.00 47.75 106 GLY A CA 1
ATOM 798 C C . GLY A 1 106 ? -28.153 -5.904 12.926 1.00 47.75 106 GLY A C 1
ATOM 799 O O . GLY A 1 106 ? -29.140 -5.202 12.718 1.00 47.75 106 GLY A O 1
ATOM 800 N N . CYS A 1 107 ? -28.081 -7.175 12.541 1.00 47.69 107 CYS A N 1
ATOM 801 C CA . CYS A 1 107 ? -29.296 -7.954 12.378 1.00 47.69 107 CYS A CA 1
ATOM 802 C C . CYS A 1 107 ? -29.858 -8.142 13.785 1.00 47.69 107 CYS A C 1
ATOM 804 O O . CYS A 1 107 ? -29.323 -8.924 14.568 1.00 47.69 107 CYS A O 1
ATOM 806 N N . SER A 1 108 ? -30.888 -7.375 14.127 1.00 50.53 108 SER A N 1
ATOM 807 C CA . SER A 1 108 ? -31.770 -7.733 15.230 1.00 50.53 108 SER A CA 1
ATOM 808 C C . SER A 1 108 ? -32.392 -9.082 14.869 1.00 50.53 108 SER A C 1
ATOM 810 O O . SER A 1 108 ? -33.096 -9.188 13.864 1.00 50.53 108 SER A O 1
ATOM 812 N N . SER A 1 109 ? -32.079 -10.123 15.629 1.00 50.16 109 SER A N 1
ATOM 813 C CA . SER A 1 109 ? -32.780 -11.409 15.615 1.00 50.16 109 SER A CA 1
ATOM 814 C C . SER A 1 109 ? -33.182 -11.735 17.038 1.00 50.16 109 SER A C 1
ATOM 816 O O . SER A 1 109 ? -32.358 -11.456 17.939 1.00 50.16 109 SER A O 1
#

Radius of gyration: 23.1 Å; chains: 1; bounding box: 77×58×30 Å

Secondary structure (DSSP, 8-state):
--------------------------TTSBHHHHHHHHHHHS-----S-SEEE--SS--TT-SEEEEEETTEEEEEETTSBEEEEEE----GGGS-GGGSPPS------

InterPro domains:
  IPR005373 Phagosome assembly factor 1 [PF03676] (19-88)